Protein AF-A0A8S8YG43-F1 (afdb_monomer_lite)

Sequence (129 aa):
MESMTKQETPSDLTPSSPTLVSIQNEVREYFGWTEEDDIESAVSMLRRVEDSTVGIWARHNRAATLSKIFRRIVIREARVAILGAAVETDEIASILDGPTLIVAADGAVGAISEMPASLSEKAWSALCA

Structure (mmCIF, N/CA/C/O backbone):
data_AF-A0A8S8YG43-F1
#
_entry.id   AF-A0A8S8YG43-F1
#
loop_
_atom_site.group_PDB
_atom_site.id
_atom_site.type_symbol
_atom_site.label_atom_id
_atom_site.label_alt_id
_atom_site.label_comp_id
_atom_site.label_asym_id
_atom_site.label_entity_id
_atom_site.label_seq_id
_atom_site.pdbx_PDB_ins_code
_atom_site.Cartn_x
_atom_site.Cartn_y
_atom_site.Cartn_z
_atom_site.occupancy
_atom_site.B_iso_or_equiv
_atom_site.auth_seq_id
_atom_site.auth_comp_id
_atom_site.auth_asym_id
_atom_site.auth_atom_id
_atom_site.pdbx_PDB_model_num
ATOM 1 N N . MET A 1 1 ? 42.701 -0.575 4.472 1.00 41.94 1 MET A N 1
ATOM 2 C CA . MET A 1 1 ? 41.496 -0.173 3.723 1.00 41.94 1 MET A CA 1
ATOM 3 C C . MET A 1 1 ? 40.354 -0.202 4.714 1.00 41.94 1 MET A C 1
ATOM 5 O O . MET A 1 1 ? 39.959 -1.282 5.129 1.00 41.94 1 MET A O 1
ATOM 9 N N . GLU A 1 2 ? 39.959 0.968 5.208 1.00 42.50 2 GLU A N 1
ATOM 10 C CA . GLU A 1 2 ? 38.851 1.109 6.154 1.00 42.50 2 GLU A CA 1
ATOM 11 C C . GLU A 1 2 ? 37.556 0.634 5.495 1.00 42.50 2 GLU A C 1
ATOM 13 O O . GLU A 1 2 ? 37.166 1.123 4.436 1.00 42.50 2 GLU A O 1
ATOM 18 N N . SER A 1 3 ? 36.913 -0.354 6.114 1.00 50.53 3 SER A N 1
ATOM 19 C CA . SER A 1 3 ? 35.553 -0.752 5.777 1.00 50.53 3 SER A CA 1
ATOM 20 C C . SER A 1 3 ? 34.633 0.382 6.211 1.00 50.53 3 SER A C 1
ATOM 22 O O . SER A 1 3 ? 34.371 0.539 7.401 1.00 50.53 3 SER A O 1
ATOM 24 N N . MET A 1 4 ? 34.175 1.193 5.257 1.00 47.66 4 MET A N 1
ATOM 25 C CA . MET A 1 4 ? 33.108 2.162 5.487 1.00 47.66 4 MET A CA 1
ATOM 26 C C . MET A 1 4 ? 31.871 1.391 5.950 1.00 47.66 4 MET A C 1
ATOM 28 O O . MET A 1 4 ? 31.225 0.702 5.162 1.00 47.66 4 MET A O 1
ATOM 32 N N . THR A 1 5 ? 31.558 1.460 7.239 1.00 52.81 5 THR A N 1
ATOM 33 C CA . THR A 1 5 ? 30.294 0.967 7.775 1.00 52.81 5 THR A CA 1
ATOM 34 C C . THR A 1 5 ? 29.177 1.793 7.148 1.00 52.81 5 THR A C 1
ATOM 36 O O . THR A 1 5 ? 29.040 2.987 7.413 1.00 52.81 5 THR A O 1
ATOM 39 N N . LYS A 1 6 ? 28.413 1.167 6.245 1.00 59.53 6 LYS A N 1
ATOM 40 C CA . LYS A 1 6 ? 27.197 1.741 5.666 1.00 59.53 6 LYS A CA 1
ATOM 41 C C . LYS A 1 6 ? 26.291 2.116 6.842 1.00 59.53 6 LYS A C 1
ATOM 43 O O . LYS A 1 6 ? 25.916 1.239 7.614 1.00 59.53 6 LYS A O 1
ATOM 48 N N . GLN A 1 7 ? 26.031 3.409 7.041 1.00 55.00 7 GLN A N 1
ATOM 49 C CA . GLN A 1 7 ? 25.079 3.845 8.060 1.00 55.00 7 GLN A CA 1
ATOM 50 C C . GLN A 1 7 ? 23.722 3.254 7.691 1.00 55.00 7 GLN A C 1
ATOM 52 O O . GLN A 1 7 ? 23.183 3.594 6.639 1.00 55.00 7 GLN A O 1
ATOM 57 N N . GLU A 1 8 ? 23.210 2.351 8.526 1.00 54.88 8 GLU A N 1
ATOM 58 C CA . GLU A 1 8 ? 21.871 1.803 8.351 1.00 54.88 8 GLU A CA 1
ATOM 59 C C . GLU A 1 8 ? 20.873 2.952 8.425 1.00 54.88 8 GLU A C 1
ATOM 61 O O . GLU A 1 8 ? 20.764 3.667 9.428 1.00 54.88 8 GLU A O 1
ATOM 66 N N . THR A 1 9 ? 20.187 3.177 7.313 1.00 57.34 9 THR A N 1
ATOM 67 C CA . THR A 1 9 ? 19.093 4.135 7.280 1.00 57.34 9 THR A CA 1
ATOM 68 C C . THR A 1 9 ? 17.848 3.465 7.859 1.00 57.34 9 THR A C 1
ATOM 70 O O . THR A 1 9 ? 17.675 2.263 7.682 1.00 57.34 9 THR A O 1
ATOM 73 N N . PRO A 1 10 ? 16.916 4.199 8.493 1.00 60.81 10 PRO A N 1
ATOM 74 C CA . PRO A 1 10 ? 15.652 3.620 8.968 1.00 60.81 10 PRO A CA 1
ATOM 75 C C . PRO A 1 10 ? 14.807 2.949 7.866 1.00 60.81 10 PRO A C 1
ATOM 77 O O . PRO A 1 10 ? 13.830 2.269 8.163 1.00 60.81 10 PRO A O 1
ATOM 80 N N . SER A 1 11 ? 15.156 3.183 6.597 1.00 65.12 11 SER A N 1
ATOM 81 C CA . SER A 1 11 ? 14.569 2.583 5.399 1.00 65.12 11 SER A CA 1
ATOM 82 C C . SER A 1 11 ? 15.244 1.288 4.935 1.00 65.12 11 SER A C 1
ATOM 84 O O . SER A 1 11 ? 14.716 0.648 4.029 1.00 65.12 11 SER A O 1
ATOM 86 N N . ASP A 1 12 ? 16.383 0.892 5.512 1.00 74.19 12 ASP A N 1
ATOM 87 C CA . ASP A 1 12 ? 17.003 -0.404 5.229 1.00 74.19 12 ASP A CA 1
ATOM 88 C C . ASP A 1 12 ? 16.202 -1.499 5.949 1.00 74.19 12 ASP A C 1
ATOM 90 O O . ASP A 1 12 ? 16.395 -1.796 7.128 1.00 74.19 12 ASP A O 1
ATOM 94 N N . LEU A 1 13 ? 15.236 -2.072 5.232 1.00 76.50 13 LEU A N 1
ATOM 95 C CA . LEU A 1 13 ? 14.384 -3.136 5.746 1.00 76.50 13 LEU A CA 1
ATOM 96 C C . LEU A 1 13 ? 15.073 -4.487 5.558 1.00 76.50 13 LEU A C 1
ATOM 98 O O . LEU A 1 13 ? 15.433 -4.867 4.446 1.00 76.50 13 LEU A O 1
ATOM 102 N N . THR A 1 14 ? 15.206 -5.240 6.648 1.00 81.75 14 THR A N 1
ATOM 103 C CA . THR A 1 14 ? 15.638 -6.641 6.593 1.00 81.75 14 THR A CA 1
ATOM 104 C C . THR A 1 14 ? 14.401 -7.536 6.586 1.00 81.75 14 THR A C 1
ATOM 106 O O . THR A 1 14 ? 13.509 -7.335 7.418 1.00 81.75 14 THR A O 1
ATOM 109 N N . PRO A 1 15 ? 14.300 -8.521 5.676 1.00 82.19 15 PRO A N 1
ATOM 110 C CA . PRO A 1 15 ? 13.168 -9.433 5.681 1.00 82.19 15 PRO A CA 1
ATOM 111 C C . PRO A 1 15 ? 13.174 -10.283 6.954 1.00 82.19 15 PRO A C 1
ATOM 113 O O . PRO A 1 15 ? 14.222 -10.734 7.411 1.00 82.19 15 PRO A O 1
ATOM 116 N N . SER A 1 16 ? 11.987 -10.563 7.494 1.00 85.94 16 SER A N 1
ATOM 117 C CA . SER A 1 16 ? 11.834 -11.489 8.625 1.00 85.94 16 SER A CA 1
ATOM 118 C C . SER A 1 16 ? 12.284 -12.913 8.278 1.00 85.94 16 SER A C 1
ATOM 120 O O . SER A 1 16 ? 12.711 -13.661 9.153 1.00 85.94 16 SER A O 1
ATOM 122 N N . SER A 1 17 ? 12.209 -13.279 6.995 1.00 89.94 17 SER A N 1
ATOM 123 C CA . SER A 1 17 ? 12.745 -14.517 6.441 1.00 89.94 17 SER A CA 1
ATOM 124 C C . SER A 1 17 ? 13.258 -14.278 5.016 1.00 89.94 17 SER A C 1
ATOM 126 O O . SER A 1 17 ? 12.491 -13.792 4.180 1.00 89.94 17 SER A O 1
ATOM 128 N N . PRO A 1 18 ? 14.511 -14.654 4.692 1.00 88.12 18 PRO A N 1
ATOM 129 C CA . PRO A 1 18 ? 15.045 -14.559 3.332 1.00 88.12 18 PRO A CA 1
ATOM 130 C C . PRO A 1 18 ? 14.202 -15.307 2.292 1.00 88.12 18 PRO A C 1
ATOM 132 O O . PRO A 1 18 ? 14.112 -14.869 1.148 1.00 88.12 18 PRO A O 1
ATOM 135 N N . THR A 1 19 ? 13.531 -16.394 2.691 1.00 89.75 19 THR A N 1
ATOM 136 C CA . THR A 1 19 ? 12.668 -17.188 1.804 1.00 89.75 19 THR A CA 1
ATOM 137 C C . THR A 1 19 ? 11.493 -16.375 1.252 1.00 89.75 19 THR A C 1
ATOM 139 O O . THR A 1 19 ? 11.083 -16.563 0.110 1.00 89.75 19 THR A O 1
ATOM 142 N N . LEU A 1 20 ? 10.972 -15.423 2.034 1.00 83.50 20 LEU A N 1
ATOM 143 C CA . LEU A 1 20 ? 9.879 -14.546 1.596 1.00 83.50 20 LEU A CA 1
ATOM 144 C C . LEU A 1 20 ? 10.315 -13.559 0.509 1.00 83.50 20 LEU A C 1
ATOM 146 O O . LEU A 1 20 ? 9.475 -13.043 -0.219 1.00 83.50 20 LEU A O 1
ATOM 150 N N . VAL A 1 21 ? 11.616 -13.292 0.398 1.00 85.94 21 VAL A N 1
ATOM 151 C CA . VAL A 1 21 ? 12.178 -12.493 -0.696 1.00 85.94 21 VAL A CA 1
ATOM 152 C C . VAL A 1 21 ? 12.536 -13.397 -1.870 1.00 85.94 21 VAL A C 1
ATOM 154 O O . VAL A 1 21 ? 12.259 -13.044 -3.013 1.00 85.94 21 VAL A O 1
ATOM 157 N N . SER A 1 22 ? 13.087 -14.589 -1.612 1.00 89.12 22 SER A N 1
ATOM 158 C CA . SER A 1 22 ? 13.509 -15.503 -2.679 1.00 89.12 22 SER A CA 1
ATOM 159 C C . SER A 1 22 ? 12.352 -16.017 -3.533 1.00 89.12 22 SER A C 1
ATOM 161 O O . SER A 1 22 ? 12.559 -16.241 -4.719 1.00 89.12 22 SER A O 1
ATOM 163 N N . ILE A 1 23 ? 11.140 -16.144 -2.979 1.00 90.06 23 ILE A N 1
ATOM 164 C CA . ILE A 1 23 ? 9.946 -16.525 -3.753 1.00 90.06 23 ILE A CA 1
ATOM 165 C C . ILE A 1 23 ? 9.671 -15.563 -4.921 1.00 90.06 23 ILE A C 1
ATOM 167 O O . ILE A 1 23 ? 9.130 -15.972 -5.943 1.00 90.06 23 ILE A O 1
ATOM 171 N N . GLN A 1 24 ? 10.097 -14.295 -4.827 1.00 88.38 24 GLN A N 1
ATOM 172 C CA . GLN A 1 24 ? 9.973 -13.363 -5.950 1.00 88.38 24 GLN A CA 1
ATOM 173 C C . GLN A 1 24 ? 10.805 -13.804 -7.159 1.00 88.38 24 GLN A C 1
ATOM 175 O O . GLN A 1 24 ? 10.403 -13.552 -8.290 1.00 88.38 24 GLN A O 1
ATOM 180 N N . ASN A 1 25 ? 11.928 -14.495 -6.945 1.00 92.38 25 ASN A N 1
ATOM 181 C CA . ASN A 1 25 ? 12.735 -15.027 -8.041 1.00 92.38 25 ASN A CA 1
ATOM 182 C C . ASN A 1 25 ? 12.010 -16.156 -8.778 1.00 92.38 25 ASN A C 1
ATOM 184 O O . ASN A 1 25 ? 12.102 -16.223 -9.996 1.00 92.38 25 ASN A O 1
ATOM 188 N N . GLU A 1 26 ? 11.248 -16.991 -8.068 1.00 93.25 26 GLU A N 1
ATOM 189 C CA . GLU A 1 26 ? 10.428 -18.042 -8.687 1.00 93.25 26 GLU A CA 1
ATOM 190 C C . GLU A 1 26 ? 9.310 -17.436 -9.546 1.00 93.25 26 GLU A C 1
ATOM 192 O O . GLU A 1 26 ? 9.056 -1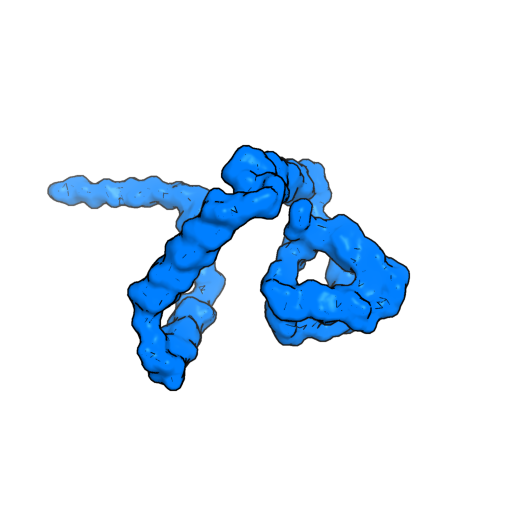7.888 -10.660 1.00 93.25 26 GLU A O 1
ATOM 197 N N . VAL A 1 27 ? 8.672 -16.365 -9.058 1.00 90.69 27 VAL A N 1
ATOM 198 C CA . VAL A 1 27 ? 7.668 -15.610 -9.825 1.00 90.69 27 VAL A CA 1
ATOM 199 C C . VAL A 1 27 ? 8.301 -14.999 -11.077 1.00 90.69 27 VAL A C 1
ATOM 201 O O . VAL A 1 27 ? 7.759 -15.153 -12.171 1.00 90.69 27 VAL A O 1
ATOM 204 N N . ARG A 1 28 ? 9.465 -14.354 -10.935 1.00 94.69 28 ARG A N 1
ATOM 205 C CA . ARG A 1 28 ? 10.231 -13.797 -12.058 1.00 94.69 28 ARG A CA 1
ATOM 206 C C . ARG A 1 28 ? 10.569 -14.860 -13.094 1.00 94.69 28 ARG A C 1
ATOM 208 O O . ARG A 1 28 ? 10.277 -14.668 -14.267 1.00 94.69 28 ARG A O 1
ATOM 215 N N . GLU A 1 29 ? 11.106 -15.998 -12.666 1.00 95.25 29 GLU A N 1
ATOM 216 C CA . GLU A 1 29 ? 11.433 -17.113 -13.556 1.00 95.25 29 GLU A CA 1
ATOM 217 C C . GLU A 1 29 ? 10.193 -17.625 -14.299 1.00 95.25 29 GLU A C 1
ATOM 219 O O . GLU A 1 29 ? 10.228 -17.780 -15.519 1.00 95.25 29 GLU A O 1
ATOM 224 N N . TYR A 1 30 ? 9.075 -17.815 -13.590 1.00 95.38 30 TYR A N 1
ATOM 225 C CA . TYR A 1 30 ? 7.827 -18.295 -14.181 1.00 95.38 30 TYR A CA 1
ATOM 226 C C . TYR A 1 30 ? 7.274 -17.353 -15.261 1.00 95.38 30 TYR A C 1
ATOM 228 O O . TYR A 1 30 ? 6.825 -17.814 -16.312 1.00 95.38 30 TYR A O 1
ATOM 236 N N . PHE A 1 31 ? 7.302 -16.039 -15.022 1.00 94.94 31 PHE A N 1
ATOM 237 C CA . PHE A 1 31 ? 6.807 -15.036 -15.973 1.00 94.94 31 PHE A CA 1
ATOM 238 C C . PHE A 1 31 ? 7.868 -14.545 -16.971 1.00 94.94 31 PHE A C 1
ATOM 240 O O . PHE A 1 31 ? 7.539 -13.780 -17.879 1.00 94.94 31 PHE A O 1
ATOM 247 N N . GLY A 1 32 ? 9.118 -14.994 -16.837 1.00 95.75 32 GLY A N 1
ATOM 248 C CA . GLY A 1 32 ? 10.244 -14.532 -17.648 1.00 95.75 32 GLY A CA 1
ATOM 249 C C . GLY A 1 32 ? 10.632 -13.073 -17.386 1.00 95.75 32 GLY A C 1
ATOM 250 O O . GLY A 1 32 ? 11.104 -12.406 -18.302 1.00 95.75 32 GLY A O 1
ATOM 251 N N . TRP A 1 33 ? 10.397 -12.571 -16.172 1.00 95.62 33 TRP A N 1
ATOM 252 C CA . TRP A 1 33 ? 10.770 -11.221 -15.746 1.00 95.62 33 TRP A CA 1
ATOM 253 C C . TRP A 1 33 ? 12.168 -11.198 -15.138 1.00 95.62 33 TRP A C 1
ATOM 255 O O . TRP A 1 33 ? 12.634 -12.161 -14.529 1.00 95.62 33 TRP A O 1
ATOM 265 N N . THR A 1 34 ? 12.824 -10.060 -15.270 1.00 94.94 34 THR A N 1
ATOM 266 C CA . THR A 1 34 ? 14.098 -9.738 -14.638 1.00 94.94 34 THR A CA 1
ATOM 267 C C . THR A 1 34 ? 13.885 -8.774 -13.472 1.00 94.94 34 THR A C 1
ATOM 269 O O . THR A 1 34 ? 12.815 -8.192 -13.309 1.00 94.94 34 THR A O 1
ATOM 272 N N . GLU A 1 35 ? 14.905 -8.598 -12.633 1.00 92.94 35 GLU A N 1
ATOM 273 C CA . GLU A 1 35 ? 14.881 -7.550 -11.604 1.00 92.94 35 GLU A CA 1
ATOM 274 C C . GLU A 1 35 ? 14.838 -6.147 -12.238 1.00 92.94 35 GLU A C 1
ATOM 276 O O . GLU A 1 35 ? 14.131 -5.267 -11.748 1.00 92.94 35 GLU A O 1
ATOM 281 N N . GLU A 1 36 ? 15.523 -5.949 -13.370 1.00 96.00 36 GLU A N 1
ATOM 282 C CA . GLU A 1 36 ? 15.415 -4.726 -14.169 1.00 96.00 36 GLU A CA 1
ATOM 283 C C . GLU A 1 36 ? 13.968 -4.409 -14.573 1.00 96.00 36 GLU A C 1
ATOM 285 O O . GLU A 1 36 ? 13.567 -3.250 -14.470 1.00 96.00 36 GLU A O 1
ATOM 290 N N . ASP A 1 37 ? 13.161 -5.405 -14.956 1.00 95.31 37 ASP A N 1
ATOM 291 C CA . ASP A 1 37 ? 11.751 -5.185 -15.312 1.00 95.31 37 ASP A CA 1
ATOM 292 C C . ASP A 1 37 ? 10.938 -4.629 -14.126 1.00 95.31 37 ASP A C 1
ATOM 294 O O . ASP A 1 37 ? 10.094 -3.743 -14.303 1.00 95.31 37 ASP A O 1
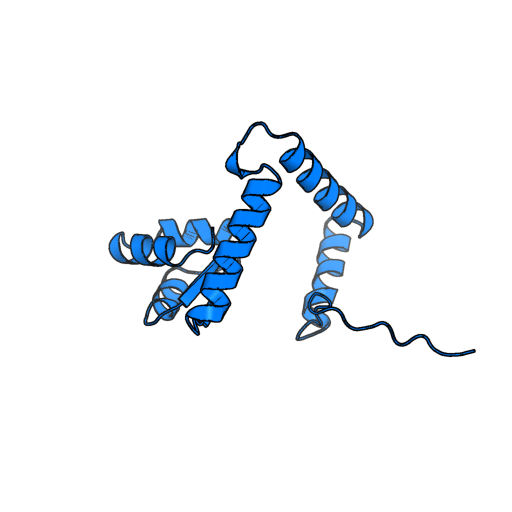ATOM 298 N N . ASP A 1 38 ? 11.220 -5.084 -12.898 1.00 91.94 38 ASP A N 1
ATOM 299 C CA . ASP A 1 38 ? 10.579 -4.552 -11.688 1.00 91.94 38 ASP A CA 1
ATOM 300 C C . ASP A 1 38 ? 10.971 -3.089 -11.443 1.00 91.94 38 ASP A C 1
ATOM 302 O O . ASP A 1 38 ? 10.123 -2.251 -11.112 1.00 91.94 38 ASP A O 1
ATOM 306 N N . ILE A 1 39 ? 12.255 -2.764 -11.629 1.00 94.81 39 ILE A N 1
ATOM 307 C CA . ILE A 1 39 ? 12.773 -1.399 -11.488 1.00 94.81 39 ILE A CA 1
ATOM 308 C C . ILE A 1 39 ? 12.136 -0.488 -12.541 1.00 94.81 39 ILE A C 1
ATOM 310 O O . ILE A 1 39 ? 11.646 0.597 -12.208 1.00 94.81 39 ILE A O 1
ATOM 314 N N . GLU A 1 40 ? 12.110 -0.916 -13.803 1.00 96.81 40 GLU A N 1
ATOM 315 C CA . GLU A 1 40 ? 11.501 -0.166 -14.899 1.00 96.81 40 GLU A CA 1
ATOM 316 C C . GLU A 1 40 ? 10.009 0.070 -14.654 1.00 96.81 40 GLU A C 1
ATOM 318 O O . GLU A 1 40 ? 9.523 1.194 -14.825 1.00 96.81 40 GLU A O 1
ATOM 323 N N . SER A 1 41 ? 9.294 -0.950 -14.174 1.00 94.31 41 SER A N 1
ATOM 324 C CA . SER A 1 41 ? 7.889 -0.853 -13.779 1.00 94.31 41 SER A CA 1
ATOM 325 C C . SER A 1 41 ? 7.676 0.182 -12.667 1.00 94.31 41 SER A C 1
ATOM 327 O O . SER A 1 41 ? 6.842 1.087 -12.806 1.00 94.31 41 SER A O 1
ATOM 329 N N . ALA A 1 42 ? 8.480 0.137 -11.599 1.00 93.75 42 ALA A N 1
ATOM 330 C CA . ALA A 1 42 ? 8.394 1.082 -10.485 1.00 93.75 42 ALA A CA 1
ATOM 331 C C . ALA A 1 42 ? 8.692 2.531 -10.916 1.00 93.75 42 ALA A C 1
ATOM 333 O O . ALA A 1 42 ? 7.974 3.466 -10.542 1.00 93.75 42 ALA A O 1
ATOM 334 N N . VAL A 1 43 ? 9.719 2.733 -11.747 1.00 96.75 43 VAL A N 1
ATOM 335 C CA . VAL A 1 43 ? 10.067 4.052 -12.300 1.00 96.75 43 VAL A CA 1
ATOM 336 C C . VAL A 1 43 ? 8.968 4.563 -13.229 1.00 96.75 43 VAL A C 1
ATOM 338 O O . VAL A 1 43 ? 8.599 5.738 -13.161 1.00 96.75 43 VAL A O 1
ATOM 341 N N . SER A 1 44 ? 8.414 3.697 -14.077 1.00 97.06 44 SER A N 1
ATOM 342 C CA . SER A 1 44 ? 7.300 4.027 -14.967 1.00 97.06 44 SER A CA 1
ATOM 343 C C . SER A 1 44 ? 6.066 4.465 -14.176 1.00 97.06 44 SER A C 1
ATOM 345 O O . SER A 1 44 ? 5.470 5.502 -14.478 1.00 97.06 44 SER A O 1
ATOM 347 N N . MET A 1 45 ? 5.724 3.749 -13.100 1.00 94.69 45 MET A N 1
ATOM 348 C CA . MET A 1 45 ? 4.641 4.134 -12.194 1.00 94.69 45 MET A CA 1
ATOM 349 C C . MET A 1 45 ? 4.888 5.512 -11.571 1.00 94.69 45 MET A C 1
ATOM 351 O O . MET A 1 45 ? 3.986 6.351 -11.580 1.00 94.69 45 MET A O 1
ATOM 355 N N . LEU A 1 46 ? 6.101 5.778 -11.076 1.00 94.00 46 LEU A N 1
ATOM 356 C CA . LEU A 1 46 ? 6.441 7.082 -10.508 1.00 94.00 46 LEU A CA 1
ATOM 357 C C . LEU A 1 46 ? 6.271 8.205 -11.538 1.00 94.00 46 LEU A C 1
ATOM 359 O O . LEU A 1 46 ? 5.633 9.207 -11.225 1.00 94.00 46 LEU A O 1
ATOM 363 N N . ARG A 1 47 ? 6.767 8.020 -12.767 1.00 95.88 47 ARG A N 1
ATOM 364 C CA . ARG A 1 47 ? 6.598 8.999 -13.855 1.00 95.88 47 ARG A CA 1
ATOM 365 C C . ARG A 1 47 ? 5.127 9.258 -14.153 1.00 95.88 47 ARG A C 1
ATOM 367 O O . ARG A 1 47 ? 4.706 10.405 -14.173 1.00 95.88 47 ARG A O 1
ATOM 374 N N . ARG A 1 48 ? 4.310 8.204 -14.273 1.00 95.75 48 ARG A N 1
ATOM 375 C CA . ARG A 1 48 ? 2.856 8.343 -14.481 1.00 95.75 48 ARG A CA 1
ATOM 376 C C . ARG A 1 48 ? 2.174 9.138 -13.369 1.00 95.75 48 ARG A C 1
ATOM 378 O O . ARG A 1 48 ? 1.235 9.880 -13.642 1.00 95.75 48 ARG A O 1
ATOM 385 N N . VAL A 1 49 ? 2.615 8.970 -12.124 1.00 94.56 49 VAL A N 1
ATOM 386 C CA . VAL A 1 49 ? 2.108 9.732 -10.974 1.00 94.56 49 VAL A CA 1
ATOM 387 C C . VAL A 1 49 ? 2.559 11.193 -11.042 1.00 94.56 49 VAL A C 1
ATOM 389 O O . VAL A 1 49 ? 1.760 12.080 -10.752 1.00 94.56 49 VAL A O 1
ATOM 392 N N . GLU A 1 50 ? 3.810 11.453 -11.422 1.00 93.81 50 GLU A N 1
ATOM 393 C CA . GLU A 1 50 ? 4.366 12.808 -11.540 1.00 93.81 50 GLU A CA 1
ATOM 394 C C . GLU A 1 50 ? 3.770 13.604 -12.708 1.00 93.81 50 GLU A C 1
ATOM 396 O O . GLU A 1 50 ? 3.503 14.794 -12.545 1.00 93.81 50 GLU A O 1
ATOM 401 N N . ASP A 1 51 ? 3.484 12.942 -13.828 1.00 95.62 51 ASP A N 1
ATOM 402 C CA . ASP A 1 51 ? 2.884 13.541 -15.027 1.00 95.62 51 ASP A CA 1
ATOM 403 C C . ASP A 1 51 ? 1.348 13.666 -14.935 1.00 95.62 51 ASP A C 1
ATOM 405 O O . ASP A 1 51 ? 0.697 14.222 -15.822 1.00 95.62 51 ASP A O 1
ATOM 409 N N . SER A 1 52 ? 0.739 13.139 -13.869 1.00 96.25 52 SER A N 1
ATOM 410 C CA . SER A 1 52 ? -0.712 13.147 -13.684 1.00 96.25 52 SER A CA 1
ATOM 411 C C . SER A 1 52 ? -1.251 14.533 -13.324 1.00 96.25 52 SER A C 1
ATOM 413 O O . SER A 1 52 ? -0.679 15.274 -12.526 1.00 96.25 52 SER A O 1
ATOM 415 N N . THR A 1 53 ? -2.442 14.852 -13.830 1.00 95.94 53 THR A N 1
ATOM 416 C CA . THR A 1 53 ? -3.204 16.053 -13.448 1.00 95.94 53 THR A CA 1
ATOM 417 C C . THR A 1 53 ? -4.023 15.862 -12.166 1.00 95.94 53 THR A C 1
ATOM 419 O O . THR A 1 53 ? -4.673 16.797 -11.693 1.00 95.94 53 THR A O 1
ATOM 422 N N . VAL A 1 54 ? -4.000 14.663 -11.574 1.00 95.94 54 VAL A N 1
ATOM 423 C CA . VAL A 1 54 ? -4.696 14.356 -10.321 1.00 95.94 54 VAL A CA 1
ATOM 424 C C . VAL A 1 54 ? -4.010 15.087 -9.166 1.00 95.94 54 VAL A C 1
ATOM 426 O O . VAL A 1 54 ? -2.948 14.692 -8.692 1.00 95.94 54 VAL A O 1
ATOM 429 N N . GLY A 1 55 ? -4.643 16.153 -8.670 1.00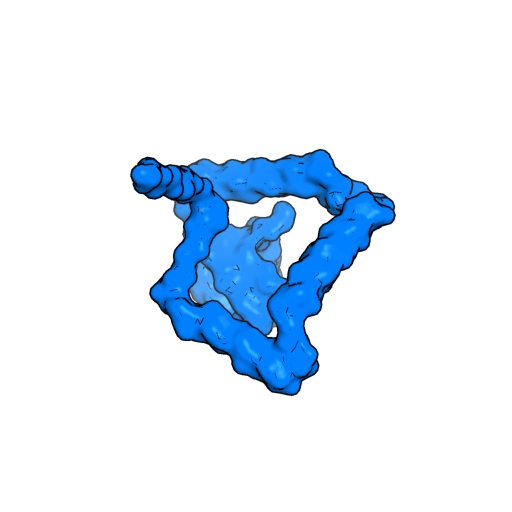 94.00 55 GLY A N 1
ATOM 430 C CA . GLY A 1 55 ? -4.035 17.057 -7.687 1.00 94.00 55 GLY A CA 1
ATOM 431 C C . GLY A 1 55 ? -3.516 16.368 -6.419 1.00 94.00 55 GLY A C 1
ATOM 432 O O . GLY A 1 55 ? -2.439 16.717 -5.935 1.00 94.00 55 GLY A O 1
ATOM 433 N N . ILE A 1 56 ? -4.218 15.352 -5.902 1.00 91.62 56 ILE A N 1
ATOM 434 C CA . ILE A 1 56 ? -3.787 14.611 -4.700 1.00 91.62 56 ILE A CA 1
ATOM 435 C C . ILE A 1 56 ? -2.462 13.850 -4.896 1.00 91.62 56 ILE A C 1
ATOM 437 O O . ILE A 1 56 ? -1.778 13.555 -3.919 1.00 91.62 56 ILE A O 1
ATOM 441 N N . TRP A 1 57 ? -2.064 13.572 -6.139 1.00 94.12 57 TRP A N 1
ATOM 442 C CA . TRP A 1 57 ? -0.820 12.875 -6.476 1.00 94.12 57 TRP A CA 1
ATOM 443 C C . TRP A 1 57 ? 0.378 13.813 -6.654 1.00 94.12 57 TRP A C 1
ATOM 445 O O . TRP A 1 57 ? 1.526 13.355 -6.704 1.00 94.12 57 TRP A O 1
ATOM 455 N N . ALA A 1 58 ? 0.143 15.129 -6.665 1.00 94.44 58 ALA A N 1
ATOM 456 C CA . ALA A 1 58 ? 1.209 16.117 -6.704 1.00 94.44 58 ALA A CA 1
ATOM 457 C C . ALA A 1 58 ? 2.200 15.904 -5.547 1.00 94.44 58 ALA A C 1
ATOM 459 O O . ALA A 1 58 ? 1.821 15.576 -4.420 1.00 94.44 58 ALA A O 1
ATOM 460 N N . ARG A 1 59 ? 3.492 16.135 -5.808 1.00 92.56 59 ARG A N 1
ATOM 461 C CA . ARG A 1 59 ? 4.588 15.833 -4.869 1.00 92.56 59 ARG A CA 1
ATOM 462 C C . ARG A 1 59 ? 4.380 16.414 -3.465 1.00 92.56 59 ARG A C 1
ATOM 464 O O . ARG A 1 59 ? 4.622 15.726 -2.477 1.00 92.56 59 ARG A O 1
ATOM 471 N N . HIS A 1 60 ? 3.899 17.654 -3.372 1.00 93.56 60 HIS A N 1
ATOM 472 C CA . HIS A 1 60 ? 3.623 18.309 -2.091 1.00 93.56 60 HIS A CA 1
ATOM 473 C C . HIS A 1 60 ? 2.449 17.662 -1.337 1.00 93.56 60 HIS A C 1
ATOM 475 O O . HIS A 1 60 ? 2.515 17.517 -0.118 1.00 93.56 60 HIS A O 1
ATOM 481 N N . ASN A 1 61 ? 1.412 17.208 -2.047 1.00 94.62 61 ASN A N 1
ATOM 482 C CA . ASN A 1 61 ? 0.274 16.515 -1.444 1.00 94.62 61 ASN A CA 1
ATOM 483 C C . ASN A 1 61 ? 0.657 15.111 -0.976 1.00 94.62 61 ASN A C 1
ATOM 485 O O . ASN A 1 61 ? 0.329 14.750 0.150 1.00 94.62 61 ASN A O 1
ATOM 489 N N . ARG A 1 62 ? 1.460 14.370 -1.753 1.00 92.12 62 ARG A N 1
ATOM 490 C CA . ARG A 1 62 ? 2.023 13.080 -1.313 1.00 92.12 62 ARG A CA 1
ATOM 491 C C . ARG A 1 62 ? 2.869 13.226 -0.047 1.00 92.12 62 ARG A C 1
ATOM 493 O O . ARG A 1 62 ? 2.704 12.451 0.892 1.00 92.12 62 ARG A O 1
ATOM 500 N N . ALA A 1 63 ? 3.722 14.251 0.025 1.00 91.94 63 ALA A N 1
ATOM 501 C CA . ALA A 1 63 ? 4.513 14.538 1.224 1.00 91.94 63 ALA A CA 1
ATOM 502 C C . ALA A 1 63 ? 3.632 14.911 2.436 1.00 91.94 63 ALA A C 1
ATOM 504 O O . ALA A 1 63 ? 3.889 14.471 3.563 1.00 91.94 63 ALA A O 1
ATOM 505 N N . ALA A 1 64 ? 2.566 15.686 2.215 1.00 93.19 64 ALA A N 1
ATOM 506 C CA . ALA A 1 64 ? 1.602 16.030 3.255 1.00 93.19 64 ALA A CA 1
ATOM 507 C C . ALA A 1 64 ? 0.828 14.798 3.758 1.00 93.19 64 ALA A C 1
ATOM 509 O O . ALA A 1 64 ? 0.659 14.647 4.970 1.00 93.19 64 ALA A O 1
ATOM 510 N N . THR A 1 65 ? 0.401 13.905 2.859 1.00 91.06 65 THR A N 1
ATOM 511 C CA . THR A 1 65 ? -0.227 12.619 3.197 1.00 91.06 65 THR A CA 1
ATOM 512 C C . THR A 1 65 ? 0.721 11.741 4.007 1.00 91.06 65 THR A C 1
ATOM 514 O O . THR A 1 65 ? 0.357 11.313 5.101 1.00 91.06 65 THR A O 1
ATOM 517 N N . LEU A 1 66 ? 1.973 11.575 3.566 1.00 89.44 66 LEU A N 1
ATOM 518 C CA . LEU A 1 66 ? 2.983 10.816 4.309 1.00 89.44 66 LEU A CA 1
ATOM 519 C C . LEU A 1 66 ? 3.188 11.372 5.727 1.00 89.44 66 LEU A C 1
ATOM 521 O O . LEU A 1 66 ? 3.197 10.625 6.702 1.00 89.44 66 LEU A O 1
ATOM 525 N N . SER A 1 67 ? 3.255 12.698 5.865 1.00 89.62 67 SER A N 1
ATOM 526 C CA . SER A 1 67 ? 3.370 13.357 7.171 1.00 89.62 67 SER A CA 1
ATOM 527 C C . SER A 1 67 ? 2.150 13.113 8.070 1.00 89.62 67 SER A C 1
ATOM 529 O O . SER A 1 67 ? 2.289 12.996 9.288 1.00 89.62 67 SER A O 1
ATOM 531 N N . LYS A 1 68 ? 0.938 13.048 7.498 1.00 88.62 68 LYS A N 1
ATOM 532 C CA . LYS A 1 68 ? -0.288 12.710 8.242 1.00 88.62 68 LYS A CA 1
ATOM 533 C C . LYS A 1 68 ? -0.261 11.258 8.717 1.00 88.62 68 LYS A C 1
ATOM 535 O O . LYS A 1 68 ? -0.571 11.021 9.883 1.00 88.62 68 LYS A O 1
ATOM 540 N N . ILE A 1 69 ? 0.136 10.321 7.854 1.00 86.62 69 ILE A N 1
ATOM 541 C CA . ILE A 1 69 ? 0.271 8.897 8.194 1.00 86.62 69 ILE A CA 1
ATOM 542 C C . ILE A 1 69 ? 1.298 8.723 9.315 1.00 86.62 69 ILE A C 1
ATOM 544 O O . ILE A 1 69 ? 0.977 8.138 10.346 1.00 86.62 69 ILE A O 1
ATOM 548 N N . PHE A 1 70 ? 2.483 9.324 9.177 1.00 85.81 70 PHE A N 1
ATOM 549 C CA . PHE A 1 70 ? 3.529 9.266 10.198 1.00 85.81 70 PHE A CA 1
ATOM 550 C C . PHE A 1 70 ? 3.031 9.766 11.561 1.00 85.81 70 PHE A C 1
ATOM 552 O O . PHE A 1 70 ? 3.192 9.088 12.572 1.00 85.81 70 PHE A O 1
ATOM 559 N N . ARG A 1 71 ? 2.330 10.909 11.595 1.00 85.12 71 ARG A N 1
ATOM 560 C CA . ARG A 1 71 ? 1.715 11.414 12.833 1.00 85.12 71 ARG A CA 1
ATOM 561 C C . ARG A 1 71 ? 0.677 10.453 13.414 1.00 85.12 71 ARG A C 1
ATOM 563 O O . ARG A 1 71 ? 0.637 10.298 14.630 1.00 85.12 71 ARG A O 1
ATOM 570 N N . ARG A 1 72 ? -0.161 9.816 12.585 1.00 82.81 72 ARG A N 1
ATOM 571 C CA . ARG A 1 72 ? -1.152 8.829 13.059 1.00 82.81 72 ARG A CA 1
ATOM 572 C C . ARG A 1 72 ? -0.472 7.630 13.720 1.00 82.81 72 ARG A C 1
ATOM 574 O O . ARG A 1 72 ? -0.962 7.190 14.754 1.00 82.81 72 ARG A O 1
ATOM 581 N N . ILE A 1 73 ? 0.635 7.153 13.153 1.00 82.19 73 ILE A N 1
ATOM 582 C CA . ILE A 1 73 ? 1.401 6.015 13.678 1.00 82.19 73 ILE A CA 1
ATOM 583 C C . ILE A 1 73 ? 2.084 6.386 15.001 1.00 82.19 73 ILE A C 1
ATOM 585 O O . ILE A 1 73 ? 1.916 5.684 15.991 1.00 82.19 73 ILE A O 1
ATOM 589 N N . VAL A 1 74 ? 2.799 7.515 15.047 1.00 80.75 74 VAL A N 1
ATOM 590 C CA . VAL A 1 74 ? 3.614 7.898 16.215 1.00 80.75 74 VAL A CA 1
ATOM 591 C C . VAL A 1 74 ? 2.771 8.356 17.408 1.00 80.75 74 VAL A C 1
ATOM 593 O O . VAL A 1 74 ? 3.117 8.066 18.546 1.00 80.75 74 VAL A O 1
ATOM 596 N N . ILE A 1 75 ? 1.671 9.082 17.181 1.00 74.00 75 ILE A N 1
ATOM 597 C CA . ILE A 1 75 ? 0.923 9.730 18.274 1.00 74.00 75 ILE A CA 1
ATOM 598 C C . ILE A 1 75 ? -0.039 8.767 18.978 1.00 74.00 75 ILE A C 1
ATOM 600 O O . ILE A 1 75 ? -0.343 8.963 20.150 1.00 74.00 75 ILE A O 1
ATOM 604 N N . ARG A 1 76 ? -0.587 7.775 18.268 1.00 67.50 76 ARG A N 1
ATOM 605 C CA . ARG A 1 76 ? -1.748 7.013 18.760 1.00 67.50 76 ARG A CA 1
ATOM 606 C C . ARG A 1 76 ? -1.425 5.646 19.360 1.00 67.50 76 ARG A C 1
ATOM 608 O O . ARG A 1 76 ? -2.376 4.963 19.721 1.00 67.50 76 ARG A O 1
ATOM 615 N N . GLU A 1 77 ? -0.153 5.233 19.410 1.00 73.25 77 GLU A N 1
ATOM 616 C CA . GLU A 1 77 ? 0.246 3.844 19.734 1.00 73.25 77 GLU A CA 1
ATOM 617 C C . GLU A 1 77 ? -0.654 2.808 19.028 1.00 73.25 77 GLU A C 1
ATOM 619 O O . GLU A 1 77 ? -1.045 1.781 19.581 1.00 73.25 77 GLU A O 1
ATOM 624 N N . ALA A 1 78 ? -1.067 3.119 17.796 1.00 77.75 78 ALA A N 1
ATOM 625 C CA . ALA A 1 78 ? -2.027 2.304 17.075 1.00 77.75 78 ALA A CA 1
ATOM 626 C C . ALA A 1 78 ? -1.318 1.083 16.494 1.00 77.75 78 ALA A C 1
ATOM 628 O O . ALA A 1 78 ? -0.237 1.198 15.910 1.00 77.75 78 ALA A O 1
ATOM 629 N N . ARG A 1 79 ? -1.957 -0.085 16.595 1.00 87.44 79 ARG A N 1
ATOM 630 C CA . ARG A 1 79 ? -1.473 -1.282 15.899 1.00 87.44 79 ARG A CA 1
ATOM 631 C C . ARG A 1 79 ? -1.546 -1.029 14.397 1.00 87.44 79 ARG A C 1
ATOM 633 O O . ARG A 1 79 ? -2.550 -0.507 13.923 1.00 87.44 79 ARG A O 1
ATOM 640 N N . VAL A 1 80 ? -0.517 -1.406 13.649 1.00 88.69 80 VAL A N 1
ATOM 641 C CA . VAL A 1 80 ? -0.547 -1.349 12.182 1.00 88.69 80 VAL A CA 1
ATOM 642 C C . VAL A 1 80 ? -0.837 -2.750 11.661 1.00 88.69 80 VAL A C 1
ATOM 644 O O . VAL A 1 80 ? -0.083 -3.677 11.945 1.00 88.69 80 VAL A O 1
ATOM 647 N N . ALA A 1 81 ? -1.931 -2.901 10.920 1.00 91.31 81 ALA A N 1
ATOM 648 C CA . ALA A 1 81 ? -2.291 -4.134 10.235 1.00 91.31 81 ALA A CA 1
ATOM 649 C C . ALA A 1 81 ? -2.033 -3.971 8.735 1.00 91.31 81 ALA A C 1
ATOM 651 O O . ALA A 1 81 ? -2.543 -3.036 8.115 1.00 91.31 81 ALA A O 1
ATOM 652 N N . ILE A 1 82 ? -1.239 -4.875 8.164 1.00 90.31 82 ILE A N 1
ATOM 653 C CA . ILE A 1 82 ? -0.949 -4.914 6.729 1.00 90.31 82 ILE A CA 1
ATOM 654 C C . ILE A 1 82 ? -1.821 -6.007 6.114 1.00 90.31 82 ILE A C 1
ATOM 656 O O . ILE A 1 82 ? -1.689 -7.168 6.491 1.00 90.31 82 ILE A O 1
ATOM 660 N N . LEU A 1 83 ? -2.715 -5.641 5.196 1.00 92.81 83 LEU A N 1
ATOM 661 C CA . LEU A 1 83 ? -3.632 -6.580 4.554 1.00 92.81 83 LEU A CA 1
ATOM 662 C C . LEU A 1 83 ? -3.067 -7.017 3.206 1.00 92.81 83 LEU A C 1
ATOM 664 O O . LEU A 1 83 ? -2.858 -6.187 2.320 1.00 92.81 83 LEU A O 1
ATOM 668 N N . GLY A 1 84 ? -2.818 -8.315 3.060 1.00 89.31 84 GLY A N 1
ATOM 669 C CA . GLY A 1 84 ? -2.446 -8.916 1.782 1.00 89.31 84 GLY A CA 1
ATOM 670 C C . GLY A 1 84 ? -3.652 -9.070 0.856 1.00 89.31 84 GLY A C 1
ATOM 671 O O . GLY A 1 84 ? -4.793 -9.033 1.299 1.00 89.31 84 GLY A O 1
ATOM 672 N N . ALA A 1 85 ? -3.404 -9.277 -0.438 1.00 85.94 85 ALA A N 1
ATOM 673 C CA . ALA A 1 85 ? -4.465 -9.387 -1.445 1.00 85.94 85 ALA A CA 1
ATOM 674 C C . ALA A 1 85 ? -5.430 -10.572 -1.232 1.00 85.94 85 ALA A C 1
ATOM 676 O O . ALA A 1 85 ? -6.532 -10.543 -1.761 1.00 85.94 85 ALA A O 1
ATOM 677 N N . ALA A 1 86 ? -5.017 -11.590 -0.474 1.00 88.62 86 ALA A N 1
ATOM 678 C CA . ALA A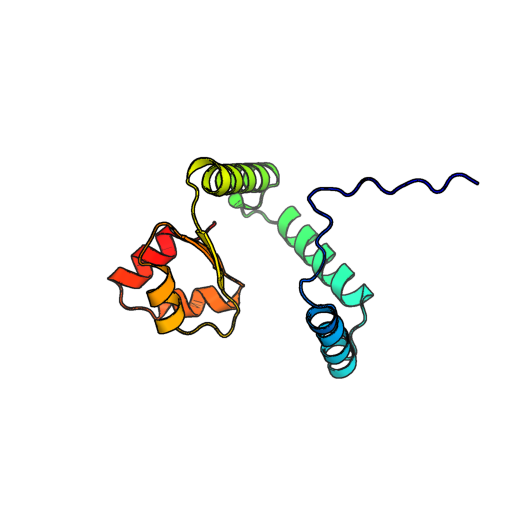 1 86 ? -5.816 -12.774 -0.156 1.00 88.62 86 ALA A CA 1
ATOM 679 C C . ALA A 1 86 ? -6.498 -12.693 1.225 1.00 88.62 86 ALA A C 1
ATOM 681 O O . ALA A 1 86 ? -6.801 -13.727 1.805 1.00 88.62 86 ALA A O 1
ATOM 682 N N . VAL A 1 87 ? -6.647 -11.487 1.786 1.00 93.62 87 VAL A N 1
ATOM 683 C CA . VAL A 1 87 ? -7.314 -11.296 3.080 1.00 93.62 87 VAL A CA 1
ATOM 684 C C . VAL A 1 87 ? -8.819 -11.537 2.958 1.00 93.62 87 VAL A C 1
ATOM 686 O O . VAL A 1 87 ? -9.451 -11.060 2.015 1.00 93.62 87 VAL A O 1
ATOM 689 N N . GLU A 1 88 ? -9.394 -12.207 3.950 1.00 93.56 88 GLU A N 1
ATOM 690 C CA . GLU A 1 88 ? -10.829 -12.475 4.037 1.00 93.56 88 GLU A CA 1
ATOM 691 C C . GLU A 1 88 ? -11.544 -11.526 5.017 1.00 93.56 88 GLU A C 1
ATOM 693 O O . GLU A 1 88 ? -10.951 -10.902 5.905 1.00 93.56 88 GLU A O 1
ATOM 698 N N . THR A 1 89 ? -12.862 -11.373 4.858 1.00 94.25 89 THR A N 1
ATOM 699 C CA . THR A 1 89 ? -13.651 -10.390 5.632 1.00 94.25 89 THR A CA 1
ATOM 700 C C . THR A 1 89 ? -13.670 -10.649 7.144 1.00 94.25 89 THR A C 1
ATOM 702 O O . THR A 1 89 ? -13.746 -9.702 7.933 1.00 94.25 89 THR A O 1
ATOM 705 N N . ASP A 1 90 ? -13.580 -11.907 7.573 1.00 93.38 90 ASP A N 1
ATOM 706 C CA . ASP A 1 90 ? -13.518 -12.312 8.979 1.00 93.38 90 ASP A CA 1
ATOM 707 C C . ASP A 1 90 ? -12.157 -11.989 9.613 1.00 93.38 90 ASP A C 1
ATOM 709 O O . ASP A 1 90 ? -12.103 -11.515 10.755 1.00 93.38 90 ASP A O 1
ATOM 713 N N . GLU A 1 91 ? -11.068 -12.128 8.854 1.00 92.75 91 GLU A N 1
ATOM 714 C CA . GLU A 1 91 ? -9.735 -11.684 9.270 1.00 92.75 91 GLU A CA 1
ATOM 715 C C . GLU A 1 91 ? -9.714 -10.167 9.501 1.00 92.75 91 GLU A C 1
ATOM 717 O O . GLU A 1 91 ? -9.209 -9.700 10.528 1.00 92.75 91 GLU A O 1
ATOM 722 N N . ILE A 1 92 ? -10.338 -9.390 8.604 1.00 93.44 92 ILE A N 1
ATOM 723 C CA . ILE A 1 92 ? -10.466 -7.934 8.766 1.00 93.44 92 ILE A CA 1
ATOM 724 C C . ILE A 1 92 ? -11.320 -7.604 9.994 1.00 93.44 92 ILE A C 1
ATOM 726 O O . ILE A 1 92 ? -10.964 -6.718 10.770 1.00 93.44 92 ILE A O 1
ATOM 730 N N . ALA A 1 93 ? -12.427 -8.313 10.225 1.00 93.19 93 ALA A N 1
ATOM 731 C CA . ALA A 1 93 ? -13.266 -8.072 11.397 1.00 93.19 93 ALA A CA 1
ATOM 732 C C . ALA A 1 93 ? -12.479 -8.242 12.710 1.00 93.19 93 ALA A C 1
ATOM 734 O O . ALA A 1 93 ? -12.579 -7.388 13.594 1.00 93.19 93 ALA A O 1
ATOM 735 N N . SER A 1 94 ? -11.627 -9.270 12.800 1.00 91.94 94 SER A N 1
ATOM 736 C CA . SER A 1 94 ? -10.838 -9.578 14.003 1.00 91.94 94 SER A CA 1
ATOM 737 C C . SER A 1 94 ? -9.852 -8.471 14.416 1.00 91.94 94 SER A C 1
ATOM 739 O O . SER A 1 94 ? -9.538 -8.300 15.597 1.00 91.94 94 SER A O 1
ATOM 741 N N . ILE A 1 95 ? -9.368 -7.665 13.464 1.00 91.06 95 ILE A N 1
ATOM 742 C CA . ILE A 1 95 ? -8.403 -6.592 13.744 1.00 91.06 95 ILE A CA 1
ATOM 743 C C . ILE A 1 95 ? -9.069 -5.259 14.110 1.00 91.06 95 ILE A C 1
ATOM 745 O O . ILE A 1 95 ? -8.382 -4.352 14.597 1.00 91.06 95 ILE A O 1
ATOM 749 N N . LEU A 1 96 ? -10.387 -5.130 13.915 1.00 89.62 96 LEU A N 1
ATOM 750 C CA . LEU A 1 96 ? -11.155 -3.911 14.194 1.00 89.62 96 LEU A CA 1
ATOM 751 C C . LEU A 1 96 ? -11.571 -3.769 15.666 1.00 89.62 96 LEU A C 1
ATOM 753 O O . LEU A 1 96 ? -12.115 -2.728 16.040 1.00 89.62 96 LEU A O 1
ATOM 757 N N . ASP A 1 97 ? -11.302 -4.751 16.524 1.00 83.81 97 ASP A N 1
ATOM 758 C CA . ASP A 1 97 ? -11.688 -4.725 17.947 1.00 83.81 97 ASP A CA 1
ATOM 759 C C . ASP A 1 97 ? -10.924 -3.691 18.798 1.00 83.81 97 ASP A C 1
ATOM 761 O O . ASP A 1 97 ? -11.251 -3.465 19.962 1.00 83.81 97 ASP A O 1
ATOM 765 N N . GLY A 1 98 ? -9.939 -2.999 18.220 1.00 81.31 98 GLY A N 1
ATOM 766 C CA . GLY A 1 98 ? -9.174 -1.946 18.885 1.00 81.31 98 GLY A CA 1
ATOM 767 C C . GLY A 1 98 ? -8.689 -0.851 17.930 1.00 81.31 98 GLY A C 1
ATOM 768 O O . GLY A 1 98 ? -9.003 -0.878 16.738 1.00 81.31 98 GLY A O 1
ATOM 769 N N . PRO A 1 99 ? -7.920 0.133 18.435 1.00 84.19 99 PRO A N 1
ATOM 770 C CA . PRO A 1 99 ? -7.302 1.160 17.603 1.00 84.19 99 PRO A CA 1
ATOM 771 C C . PRO A 1 99 ? -6.252 0.530 16.674 1.00 84.19 99 PRO A C 1
ATOM 773 O O . PRO A 1 99 ? -5.132 0.217 17.085 1.00 84.19 99 PRO A O 1
ATOM 776 N N . THR A 1 100 ? -6.633 0.357 15.409 1.00 89.50 100 THR A N 1
ATOM 777 C CA . THR A 1 100 ? -5.800 -0.235 14.358 1.00 89.50 100 THR A CA 1
ATOM 778 C C . THR A 1 100 ? -5.735 0.719 13.163 1.00 89.50 100 THR A C 1
ATOM 780 O O . THR A 1 100 ? -6.736 1.324 12.781 1.00 89.50 100 THR A O 1
ATOM 783 N N . LEU A 1 101 ? -4.548 0.876 12.586 1.00 91.06 101 LEU A N 1
ATOM 784 C CA . LEU A 1 101 ? -4.311 1.519 11.299 1.00 91.06 101 LEU A CA 1
ATOM 785 C C . LEU A 1 101 ? -4.142 0.435 10.241 1.00 91.06 101 LEU A C 1
ATOM 787 O O . LEU A 1 101 ? -3.330 -0.471 10.414 1.00 91.06 101 LEU A O 1
ATOM 791 N N . ILE A 1 102 ? -4.899 0.535 9.155 1.00 92.12 102 ILE A N 1
ATOM 792 C CA . ILE A 1 102 ? -4.888 -0.450 8.077 1.00 92.12 102 ILE A CA 1
ATOM 793 C C . ILE A 1 102 ? -4.020 0.062 6.929 1.00 92.12 102 ILE A C 1
ATOM 795 O O . ILE A 1 102 ? -4.212 1.175 6.439 1.00 92.12 102 ILE A O 1
ATOM 799 N N . VAL A 1 103 ? -3.084 -0.769 6.481 1.00 90.50 103 VAL A N 1
ATOM 800 C CA . VAL A 1 103 ? -2.347 -0.608 5.225 1.00 90.50 103 VAL A CA 1
ATOM 801 C C . VAL A 1 103 ? -2.759 -1.761 4.324 1.00 90.50 103 VAL A C 1
ATOM 803 O O . VAL A 1 103 ? -2.372 -2.901 4.556 1.00 90.50 103 VAL A O 1
ATOM 806 N N . ALA A 1 104 ? -3.584 -1.481 3.325 1.00 90.94 104 ALA A N 1
ATOM 807 C CA . ALA A 1 104 ? -4.066 -2.498 2.402 1.00 90.94 104 ALA A CA 1
ATOM 808 C C . ALA A 1 104 ? -3.155 -2.581 1.171 1.00 90.94 104 ALA A C 1
ATOM 810 O O . ALA A 1 104 ? -2.816 -1.554 0.580 1.00 90.94 104 ALA A O 1
ATOM 811 N N . ALA A 1 105 ? -2.776 -3.797 0.776 1.00 86.69 105 ALA A N 1
ATOM 812 C CA . ALA A 1 105 ? -2.302 -4.055 -0.578 1.00 86.69 105 ALA A CA 1
ATOM 813 C C . ALA A 1 105 ? -3.440 -3.785 -1.575 1.00 86.69 105 ALA A C 1
ATOM 815 O O . ALA A 1 105 ? -4.608 -3.887 -1.207 1.00 86.69 105 ALA A O 1
ATOM 816 N N . ASP A 1 106 ? -3.095 -3.470 -2.825 1.00 82.06 106 ASP A N 1
ATOM 817 C CA . ASP A 1 106 ? -4.031 -3.033 -3.874 1.00 82.06 106 ASP A CA 1
ATOM 818 C C . ASP A 1 106 ? -5.362 -3.811 -3.872 1.00 82.06 106 ASP A C 1
ATOM 820 O O . ASP A 1 106 ? -6.406 -3.242 -3.573 1.00 82.06 106 ASP A O 1
ATOM 824 N N . GLY A 1 107 ? -5.330 -5.136 -4.055 1.00 81.19 107 GLY A N 1
ATOM 825 C CA . GLY A 1 107 ? -6.545 -5.967 -4.076 1.00 81.19 107 GLY A CA 1
ATOM 826 C C . GLY A 1 107 ? -7.272 -6.126 -2.731 1.00 81.19 107 GLY A C 1
ATOM 827 O O . GLY A 1 107 ? -8.471 -6.390 -2.711 1.00 81.19 107 GLY A O 1
ATOM 828 N N . ALA A 1 108 ? -6.593 -5.916 -1.600 1.00 89.31 108 ALA A N 1
ATOM 829 C CA . ALA A 1 108 ? -7.164 -6.130 -0.266 1.00 89.31 108 ALA A CA 1
ATOM 830 C C . ALA A 1 108 ? -8.267 -5.114 0.085 1.00 89.31 108 ALA A C 1
ATOM 832 O O . ALA A 1 108 ? -9.123 -5.378 0.928 1.00 89.31 108 ALA A O 1
ATOM 833 N N . VAL A 1 109 ? -8.280 -3.948 -0.574 1.00 91.25 109 VAL A N 1
ATOM 834 C CA . VAL A 1 109 ? -9.348 -2.946 -0.397 1.00 91.25 109 VAL A CA 1
ATOM 835 C C . VAL A 1 109 ? -10.707 -3.445 -0.905 1.00 91.25 109 VAL A C 1
ATOM 837 O O . VAL A 1 109 ? -11.744 -2.960 -0.449 1.00 91.25 109 VAL A O 1
ATOM 840 N N . GLY A 1 110 ? -10.715 -4.426 -1.817 1.00 90.50 110 GLY A N 1
ATOM 841 C CA . GLY A 1 110 ? -11.932 -5.086 -2.290 1.00 90.50 110 GLY A CA 1
ATOM 842 C C . GLY A 1 110 ? -12.663 -5.785 -1.147 1.00 90.50 110 GLY A C 1
ATOM 843 O O . GLY A 1 110 ? -13.835 -5.499 -0.910 1.00 90.50 110 GLY A O 1
ATOM 844 N N . ALA A 1 111 ? -11.933 -6.567 -0.346 1.00 92.38 111 ALA A N 1
ATOM 845 C CA . ALA A 1 111 ? -12.477 -7.274 0.812 1.00 92.38 111 ALA A CA 1
ATOM 846 C C . ALA A 1 111 ? -13.110 -6.324 1.848 1.00 92.38 111 ALA A C 1
ATOM 848 O O . ALA A 1 111 ? -14.134 -6.648 2.444 1.00 92.38 111 ALA A O 1
ATOM 849 N N . ILE A 1 112 ? -12.582 -5.101 2.019 1.00 93.06 112 ILE A N 1
ATOM 850 C CA . ILE A 1 112 ? -13.197 -4.082 2.894 1.00 93.06 112 ILE A CA 1
ATOM 851 C C . ILE A 1 112 ? -14.612 -3.715 2.414 1.00 93.06 112 ILE A C 1
ATOM 853 O O . ILE A 1 112 ? -15.511 -3.483 3.226 1.00 93.06 112 ILE A O 1
ATOM 857 N N . SER A 1 113 ? -14.824 -3.659 1.100 1.00 91.44 113 SER A N 1
ATOM 858 C CA . SER A 1 113 ? -16.117 -3.307 0.497 1.00 91.44 113 SER A CA 1
ATOM 859 C C . SER A 1 113 ? -17.149 -4.433 0.590 1.00 91.44 113 SER A C 1
ATOM 861 O O . SER A 1 113 ? -18.344 -4.171 0.492 1.00 91.44 113 SER A O 1
ATOM 863 N N . GLU A 1 114 ? -16.699 -5.670 0.792 1.00 93.56 114 GLU A N 1
ATOM 864 C CA . GLU A 1 114 ? -17.547 -6.860 0.923 1.00 93.56 114 GLU A CA 1
ATOM 865 C C . GLU A 1 114 ? -18.027 -7.090 2.365 1.00 93.56 114 GLU A C 1
ATOM 867 O O . GLU A 1 114 ? -18.954 -7.865 2.609 1.00 93.56 114 GLU A O 1
ATOM 872 N N . MET A 1 115 ? -17.435 -6.384 3.335 1.00 94.12 115 MET A N 1
ATOM 873 C CA . MET A 1 115 ? -17.862 -6.433 4.730 1.00 94.12 115 MET A CA 1
ATOM 874 C C . MET A 1 115 ? -19.280 -5.860 4.919 1.00 94.12 115 MET A C 1
ATOM 876 O O . MET A 1 115 ? -19.704 -4.959 4.190 1.00 94.12 115 MET A O 1
ATOM 880 N N . PRO A 1 116 ? -20.001 -6.273 5.980 1.00 94.62 116 PRO A N 1
ATOM 881 C CA . PRO A 1 116 ? -21.227 -5.601 6.402 1.00 94.62 116 PRO A CA 1
ATOM 882 C C . PRO A 1 116 ? -21.010 -4.092 6.579 1.00 94.62 116 PRO A C 1
ATOM 884 O O . PRO A 1 116 ? -19.991 -3.678 7.130 1.00 94.62 116 PRO A O 1
ATOM 887 N N . ALA A 1 117 ? -21.984 -3.273 6.167 1.00 92.31 117 ALA A N 1
ATOM 888 C CA . ALA A 1 117 ? -21.837 -1.816 6.045 1.00 92.31 117 ALA A CA 1
ATOM 889 C C . ALA A 1 117 ? -21.196 -1.124 7.267 1.00 92.31 117 ALA A C 1
ATOM 891 O O . ALA A 1 117 ? -20.297 -0.303 7.103 1.00 92.31 117 ALA A O 1
ATOM 892 N N . SER A 1 118 ? -21.598 -1.491 8.489 1.00 91.12 118 SER A N 1
ATOM 893 C CA . SER A 1 118 ? -21.047 -0.909 9.722 1.00 91.12 118 SER A CA 1
ATOM 894 C C . SER A 1 118 ? -19.575 -1.264 9.967 1.00 91.12 118 SER A C 1
ATOM 896 O O . SER A 1 118 ? -18.820 -0.446 10.491 1.00 91.12 118 SER A O 1
ATOM 898 N N . LEU A 1 119 ? -19.149 -2.472 9.589 1.00 92.81 119 LEU A N 1
ATOM 899 C CA . LEU A 1 119 ? -17.753 -2.898 9.685 1.00 92.81 119 LEU A CA 1
ATOM 900 C C . LEU A 1 119 ? -16.918 -2.325 8.541 1.00 92.81 119 LEU A C 1
ATOM 902 O O . LEU A 1 119 ? -15.795 -1.889 8.784 1.00 92.81 119 LEU A O 1
ATOM 906 N N . SER A 1 120 ? -17.486 -2.256 7.335 1.00 94.38 120 SER A N 1
ATOM 907 C CA . SER A 1 120 ? -16.847 -1.631 6.176 1.00 94.38 120 SER A CA 1
ATOM 908 C C . SER A 1 120 ? -16.517 -0.164 6.459 1.00 94.38 120 SER A C 1
ATOM 910 O O . SER A 1 120 ? -15.373 0.254 6.302 1.00 94.38 120 SER A O 1
ATOM 912 N N . GLU A 1 121 ? -17.470 0.613 6.984 1.00 93.81 121 GLU A N 1
ATOM 913 C CA . GLU A 1 121 ? -17.246 2.020 7.346 1.00 93.81 121 GLU A CA 1
ATOM 914 C C . GLU A 1 121 ? -16.129 2.171 8.394 1.00 93.81 121 GLU A C 1
ATOM 916 O O . GLU A 1 121 ? -15.240 3.020 8.265 1.00 93.81 121 GLU A O 1
ATOM 921 N N . LYS A 1 122 ? -16.119 1.293 9.405 1.00 92.38 122 LYS A N 1
ATOM 922 C CA . LYS A 1 122 ? -15.072 1.264 10.433 1.00 92.38 122 LYS A CA 1
ATOM 923 C C . LYS A 1 122 ? -13.696 0.936 9.838 1.00 92.38 122 LYS A C 1
ATOM 925 O O . LYS A 1 122 ? -12.715 1.590 10.194 1.00 92.38 122 LYS A O 1
ATOM 930 N N . ALA A 1 123 ? -13.619 -0.028 8.923 1.00 93.19 123 ALA A N 1
ATOM 931 C CA . ALA A 1 123 ? -12.391 -0.400 8.224 1.00 93.19 123 ALA A CA 1
ATOM 932 C C . ALA A 1 123 ? -11.886 0.715 7.295 1.00 93.19 123 ALA A C 1
ATOM 934 O O . ALA A 1 123 ? -10.702 1.053 7.334 1.00 93.19 123 ALA A O 1
ATOM 935 N N . TRP A 1 124 ? -12.773 1.372 6.544 1.00 94.12 124 TRP A N 1
ATOM 936 C CA . TRP A 1 124 ? -12.423 2.537 5.727 1.00 94.12 124 TRP A CA 1
ATOM 937 C C . TRP A 1 124 ? -11.890 3.699 6.567 1.00 94.12 124 TRP A C 1
ATOM 939 O O . TRP A 1 124 ? -10.905 4.331 6.191 1.00 94.12 124 TRP A O 1
ATOM 949 N N . SER A 1 125 ? -12.467 3.948 7.747 1.00 90.62 125 SER A N 1
ATOM 950 C CA . SER A 1 125 ? -11.938 4.957 8.674 1.00 90.62 125 SER A CA 1
ATOM 951 C C . SER A 1 125 ? -10.561 4.583 9.247 1.00 90.62 125 SER A C 1
ATOM 953 O O . SER A 1 125 ? -9.789 5.469 9.641 1.00 90.62 125 SER A O 1
ATOM 955 N N . ALA A 1 126 ? -10.253 3.289 9.338 1.00 89.75 126 ALA A N 1
ATOM 956 C CA . ALA A 1 126 ? -8.971 2.783 9.816 1.00 89.75 126 ALA A CA 1
ATOM 957 C C . ALA A 1 126 ? -7.879 2.802 8.731 1.00 89.75 126 ALA A C 1
ATOM 959 O O . ALA A 1 126 ? -6.695 2.803 9.077 1.00 89.75 126 ALA A O 1
ATOM 960 N N . LEU A 1 127 ? -8.249 2.878 7.449 1.00 90.50 127 LEU A N 1
ATOM 961 C CA . LEU A 1 127 ? -7.318 2.890 6.324 1.00 90.50 127 LEU A CA 1
ATOM 962 C C . LEU A 1 127 ? -6.372 4.106 6.355 1.00 90.50 127 LEU A C 1
ATOM 964 O O . LEU A 1 127 ? -6.747 5.249 6.657 1.00 90.50 127 LEU A O 1
ATOM 968 N N . CYS A 1 128 ? 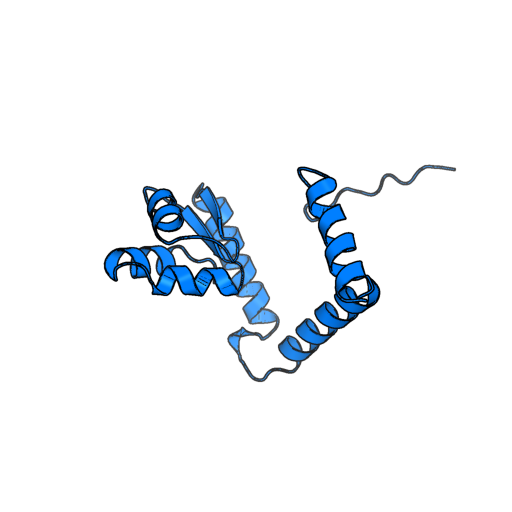-5.106 3.842 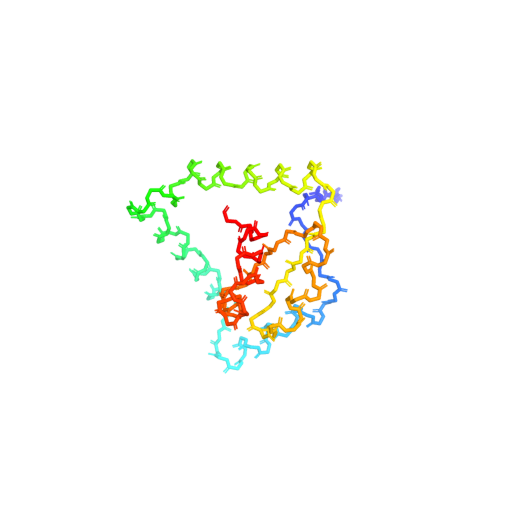6.044 1.00 83.50 128 CYS A N 1
ATOM 969 C CA . CYS A 1 128 ? -4.084 4.844 5.783 1.00 83.50 128 CYS A CA 1
ATOM 970 C C . CYS A 1 128 ? -4.177 5.290 4.319 1.00 83.50 128 CYS A C 1
ATOM 972 O O . CYS A 1 128 ? -3.688 4.594 3.433 1.00 83.50 128 CYS A O 1
ATOM 974 N N . ALA A 1 129 ? -4.783 6.454 4.081 1.00 68.81 129 ALA A N 1
ATOM 975 C CA . ALA A 1 129 ? -4.860 7.124 2.782 1.00 68.81 129 ALA A CA 1
ATOM 976 C C . ALA A 1 129 ? -4.612 8.634 2.934 1.00 68.81 129 ALA A C 1
ATOM 978 O O . ALA A 1 129 ? -4.850 9.171 4.047 1.00 68.81 129 ALA A O 1
#

pLDDT: mean 86.96, std 11.84, range [41.94, 97.06]

Radius of gyration: 18.4 Å; chains: 1; bounding box: 63×37×37 Å

Secondary structure (DSSP, 8-state):
---------TT-PPPS-HHHHHHHHHHHHHHT--HHHHHHHHHHHHHHHHS---GGGSHHHHHHHHHHHHHHHHHTTPEEEEEPTT--HHHHHHHTTSSEEEEE-TTHHHHHHHS-HHHHHHHHHHB--

Foldseek 3Di:
DDDPDDPDDPPPDDDPDVVVVCVVVVVCVVVVHDPVNVVVVVVVVLVCLCPDPPVCSHPVNVVVLVVVLVCLVPVPVAAEDEAELPDALVNLLVNLPDRYAYHYDPNRLVRLVVHDPVSSVSSVVNYRD